Protein AF-A0A8X6NUW0-F1 (afdb_monomer)

Secondary structure (DSSP, 8-state):
-EEEEE--TT-SS-EE---B-S-SS-----------SS--HHHHHHHHH----EEEEE--PPPHHHHHHHTT--HHHHHHHHHHHHHHHHHHHT--TT----HHHHHHHHHHHHHHHHHHHHHHHHHHHHHHHTTS---

Sequence (139 aa):
DVNCKYRVYLDESDTVTETVSDTSNPDFHHQKMFSFTPVTRQVLSYLKDGFIVIQVWGKQKPRKSAMAKAKGRSTKQMIQEDLLNQTSRLMNGFRINGRNVDPNKQSMIVELLLMKKQQQRHQQRLVCNNLITNQTIPS

Foldseek 3Di:
DKKKWWDDDPDPDIDIFDDDPDDPDDDRVDDDDDDDPPCDVSNVCCVVVNDIDMDMDDDDDDDPVVVVVPVPHDPVRSVVVVVVVVLVVLVVVPCDPPDDDPPVVSVVVSVVVVVVVVVVVVVVVVVVVVVVVVVPDDD

InterPro domains:
  IPR035892 C2 domain superfamily [SSF49562] (4-70)

Solvent-accessible surface area (backbone atoms only — not comparable to full-atom values): 8795 Å² total; per-residue (Å²): 64,35,32,42,37,32,55,59,91,90,54,93,62,72,51,66,54,73,71,43,62,92,56,96,77,77,81,74,91,79,85,85,89,85,83,72,84,81,79,46,73,65,56,53,48,44,70,71,77,49,83,76,62,75,44,80,47,69,59,89,71,77,56,68,79,57,50,72,75,38,72,93,50,54,74,68,56,54,53,52,48,52,53,51,52,50,49,54,54,53,62,64,66,60,66,57,87,88,48,88,67,57,68,71,61,50,52,52,53,52,51,52,52,52,50,53,54,51,50,52,54,51,52,51,51,52,53,57,52,52,58,57,56,70,71,71,63,84,131

Structure (mmCIF, N/CA/C/O backbone):
data_AF-A0A8X6NUW0-F1
#
_entry.id   AF-A0A8X6NUW0-F1
#
loop_
_atom_site.group_PDB
_atom_site.id
_atom_site.type_symbol
_atom_site.label_atom_id
_atom_site.label_alt_id
_atom_site.label_comp_id
_atom_site.label_asym_id
_atom_site.label_entity_id
_atom_site.label_seq_id
_atom_site.pdbx_PDB_ins_code
_atom_site.Cartn_x
_atom_site.Cartn_y
_atom_site.Cartn_z
_atom_site.occupancy
_atom_site.B_iso_or_equiv
_atom_site.auth_seq_id
_atom_site.auth_comp_id
_atom_site.auth_asym_id
_atom_site.auth_atom_id
_atom_site.pdbx_PDB_model_num
ATOM 1 N N . ASP A 1 1 ? 11.050 2.090 -4.152 1.00 88.50 1 ASP A N 1
ATOM 2 C CA . ASP A 1 1 ? 10.533 2.942 -3.067 1.00 88.50 1 ASP A CA 1
ATOM 3 C C . ASP A 1 1 ? 9.149 2.422 -2.765 1.00 88.50 1 ASP A C 1
ATOM 5 O O . ASP A 1 1 ? 8.310 2.441 -3.665 1.00 88.50 1 ASP A O 1
ATOM 9 N N . VAL A 1 2 ? 8.972 1.856 -1.577 1.00 93.06 2 VAL A N 1
ATOM 10 C CA . VAL A 1 2 ? 7.737 1.236 -1.098 1.00 93.06 2 VAL A CA 1
ATOM 11 C C . VAL A 1 2 ? 7.447 1.787 0.297 1.00 93.06 2 VAL A C 1
ATOM 13 O O . VAL A 1 2 ? 8.374 1.931 1.091 1.00 93.06 2 VAL A O 1
ATOM 16 N N . ASN A 1 3 ? 6.194 2.119 0.587 1.00 94.81 3 ASN A N 1
ATOM 17 C CA . ASN A 1 3 ? 5.726 2.500 1.916 1.00 94.81 3 ASN A CA 1
ATOM 18 C C . ASN A 1 3 ? 4.310 1.967 2.169 1.00 94.81 3 ASN A C 1
ATOM 20 O O . ASN A 1 3 ? 3.607 1.559 1.243 1.00 94.81 3 ASN A O 1
ATOM 24 N N . CYS A 1 4 ? 3.909 1.958 3.434 1.00 95.69 4 CYS A N 1
ATOM 25 C CA . CYS A 1 4 ? 2.583 1.551 3.866 1.00 95.69 4 CYS A CA 1
ATOM 26 C C . CYS A 1 4 ? 1.837 2.745 4.458 1.00 95.69 4 CYS A C 1
ATOM 28 O O . CYS A 1 4 ? 2.426 3.615 5.099 1.00 95.69 4 CYS A O 1
ATOM 30 N N . LYS A 1 5 ? 0.524 2.770 4.250 1.00 95.56 5 LYS A N 1
ATOM 31 C CA . LYS A 1 5 ? -0.370 3.838 4.680 1.00 95.56 5 LYS A CA 1
ATOM 32 C C . LYS A 1 5 ? -1.633 3.240 5.282 1.00 95.56 5 LYS A C 1
ATOM 34 O O . LYS A 1 5 ? -2.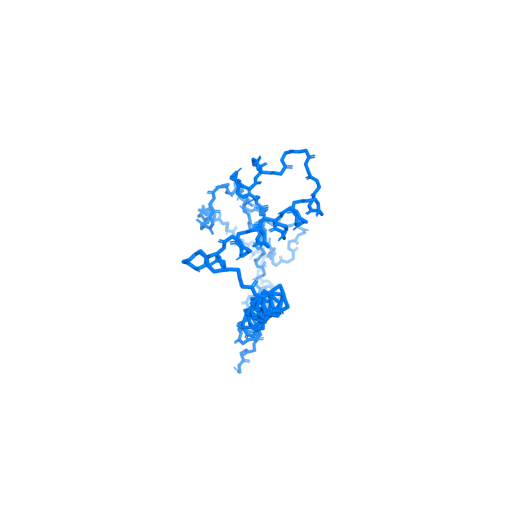274 2.407 4.646 1.00 95.56 5 LYS A O 1
ATOM 39 N N . TYR A 1 6 ? -1.998 3.652 6.487 1.00 95.19 6 TYR A N 1
ATOM 40 C CA . TYR A 1 6 ? -3.168 3.123 7.184 1.00 95.19 6 TYR A CA 1
ATOM 41 C C . TYR A 1 6 ? -3.776 4.159 8.126 1.00 95.19 6 TYR A C 1
ATOM 43 O O . TYR A 1 6 ? -3.124 5.125 8.519 1.00 95.19 6 TYR A O 1
ATOM 51 N N . ARG A 1 7 ? -5.034 3.939 8.500 1.00 93.88 7 ARG A N 1
ATOM 52 C CA . ARG A 1 7 ? -5.794 4.824 9.382 1.00 93.88 7 ARG A CA 1
ATOM 53 C C . ARG A 1 7 ? -6.556 3.989 10.393 1.00 93.88 7 ARG A C 1
ATOM 55 O O . ARG A 1 7 ? -7.133 2.968 10.018 1.00 93.88 7 ARG A O 1
ATOM 62 N N . VAL A 1 8 ? -6.540 4.402 11.654 1.00 92.31 8 VAL A N 1
ATOM 63 C CA . VAL A 1 8 ? -7.192 3.673 12.745 1.00 92.31 8 VAL A CA 1
ATOM 64 C C . VAL A 1 8 ? -8.282 4.554 13.336 1.00 92.31 8 VAL A C 1
ATOM 66 O O . VAL A 1 8 ? -8.085 5.747 13.481 1.00 92.31 8 VAL A O 1
ATOM 69 N N . TYR A 1 9 ? -9.443 3.963 13.621 1.00 87.31 9 TYR A N 1
ATOM 70 C CA . TYR A 1 9 ? -10.537 4.520 14.426 1.00 87.31 9 TYR A CA 1
ATOM 71 C C . TYR A 1 9 ? -10.632 6.060 14.496 1.00 87.31 9 TYR A C 1
ATOM 73 O O . TYR A 1 9 ? -10.056 6.684 15.381 1.00 87.31 9 TYR A O 1
ATOM 81 N N . LEU A 1 10 ? -11.413 6.663 13.595 1.00 85.62 10 LEU A N 1
ATOM 82 C CA . LEU A 1 10 ? -11.678 8.112 13.555 1.00 85.62 10 LEU A CA 1
ATOM 83 C C . LEU A 1 10 ? -10.434 9.025 13.472 1.00 85.62 10 LEU A C 1
ATOM 85 O O . LEU A 1 10 ? -10.589 10.235 13.604 1.00 85.62 10 LEU A O 1
ATOM 89 N N . ASP A 1 11 ? -9.236 8.495 13.199 1.00 87.12 11 ASP A N 1
ATOM 90 C CA . ASP A 1 11 ? -8.065 9.326 12.910 1.00 87.12 11 ASP A CA 1
ATOM 91 C C . ASP A 1 11 ? -8.365 10.277 11.738 1.00 87.12 11 ASP A C 1
ATOM 93 O O . ASP A 1 11 ? -8.894 9.877 10.696 1.00 87.12 11 ASP A O 1
ATOM 97 N N . GLU A 1 12 ? -7.991 11.547 11.886 1.00 84.19 12 GLU A N 1
ATOM 98 C CA . GLU A 1 12 ? -8.154 12.557 10.832 1.00 84.19 12 GLU A CA 1
ATOM 99 C C . GLU A 1 12 ? -7.108 12.402 9.723 1.00 84.19 12 GLU A C 1
ATOM 101 O O . GLU A 1 12 ? -7.364 12.715 8.559 1.00 84.19 12 GLU A O 1
ATOM 106 N N . SER A 1 13 ? -5.928 11.886 10.077 1.00 89.69 13 SER A N 1
ATOM 107 C CA . SER A 1 13 ? -4.785 11.755 9.179 1.00 89.69 13 SER A CA 1
ATOM 108 C C . SER A 1 13 ? -4.306 10.315 9.078 1.00 89.69 13 SER A C 1
ATOM 110 O O . SER A 1 13 ? -4.396 9.519 10.012 1.00 89.69 13 SER A O 1
ATOM 112 N N . ASP A 1 14 ? -3.787 9.975 7.906 1.00 92.12 14 ASP A N 1
ATOM 113 C CA . ASP A 1 14 ? -3.243 8.653 7.665 1.00 92.12 14 ASP A CA 1
ATOM 114 C C . ASP A 1 14 ? -1.845 8.524 8.278 1.00 92.12 14 ASP A C 1
ATOM 116 O O . ASP A 1 14 ? -0.975 9.375 8.082 1.00 92.12 14 ASP A O 1
ATOM 120 N N . THR A 1 15 ? -1.595 7.408 8.956 1.00 94.06 15 THR A N 1
ATOM 121 C CA . THR A 1 15 ? -0.246 7.029 9.372 1.00 94.06 15 THR A CA 1
ATOM 122 C C . THR A 1 15 ? 0.497 6.450 8.173 1.00 94.06 15 THR A C 1
ATOM 124 O O . THR A 1 15 ? 0.012 5.517 7.530 1.00 94.06 15 THR A O 1
ATOM 127 N N . VAL A 1 16 ? 1.678 6.993 7.879 1.00 94.88 16 VAL A N 1
ATOM 128 C CA . VAL A 1 16 ? 2.548 6.549 6.782 1.00 94.88 16 VAL A CA 1
ATOM 129 C C . VAL A 1 16 ? 3.852 6.025 7.372 1.00 94.88 16 VAL A C 1
ATOM 131 O O . VAL A 1 16 ? 4.434 6.670 8.242 1.00 94.88 16 VAL A O 1
ATOM 134 N N . THR A 1 17 ? 4.299 4.856 6.921 1.00 95.88 17 THR A N 1
ATOM 135 C CA . THR A 1 17 ? 5.591 4.289 7.327 1.00 95.88 17 THR A CA 1
ATOM 136 C C . THR A 1 17 ? 6.745 4.980 6.612 1.00 95.88 17 THR A C 1
ATOM 138 O O . THR A 1 17 ? 6.572 5.628 5.575 1.00 95.88 17 THR A O 1
ATOM 141 N N . GLU A 1 18 ? 7.960 4.760 7.105 1.00 94.06 18 GLU A N 1
ATOM 142 C CA . GLU A 1 18 ? 9.155 5.119 6.351 1.00 94.06 18 GLU A CA 1
ATOM 143 C C . GLU A 1 18 ? 9.175 4.436 4.976 1.00 94.06 18 GLU A C 1
ATOM 145 O O . GLU A 1 18 ? 8.602 3.361 4.760 1.00 94.06 18 GLU A O 1
ATOM 150 N N . THR A 1 19 ? 9.808 5.109 4.015 1.00 93.69 19 THR A N 1
ATOM 151 C CA . THR A 1 19 ? 9.902 4.613 2.643 1.00 93.69 19 THR A CA 1
ATOM 152 C C . THR A 1 19 ? 11.158 3.776 2.481 1.00 93.69 19 THR A C 1
ATOM 154 O O . THR A 1 19 ? 12.271 4.297 2.518 1.00 93.69 19 THR A O 1
ATOM 157 N N . VAL A 1 20 ? 10.978 2.486 2.210 1.00 92.62 20 VAL A N 1
ATOM 158 C CA . VAL A 1 20 ? 12.078 1.557 1.949 1.00 92.62 20 VAL A CA 1
ATOM 159 C C . VAL A 1 20 ? 12.350 1.517 0.445 1.00 92.62 20 VAL A C 1
ATOM 161 O O . VAL A 1 20 ? 11.447 1.347 -0.382 1.00 92.62 20 VAL A O 1
ATOM 164 N N . SER A 1 21 ? 13.606 1.715 0.056 1.00 89.69 21 SER A N 1
ATOM 165 C CA . SER A 1 21 ? 14.021 1.797 -1.350 1.00 89.69 21 SER A CA 1
ATOM 166 C C . SER A 1 21 ? 14.732 0.525 -1.813 1.00 89.69 21 SER A C 1
ATOM 168 O O . SER A 1 21 ? 15.169 -0.283 -1.004 1.00 89.69 21 SER A O 1
ATOM 170 N N . ASP A 1 22 ? 14.806 0.337 -3.134 1.00 84.31 22 ASP A N 1
ATOM 171 C CA . ASP A 1 22 ? 15.611 -0.701 -3.803 1.00 84.31 22 ASP A CA 1
ATOM 172 C C . ASP A 1 22 ? 15.390 -2.167 -3.375 1.00 84.31 22 ASP A C 1
ATOM 174 O O . ASP A 1 22 ? 16.216 -3.033 -3.653 1.00 84.31 22 ASP A O 1
ATOM 178 N N . THR A 1 23 ? 14.229 -2.482 -2.800 1.00 83.69 23 THR A N 1
ATOM 179 C CA . THR A 1 23 ? 13.813 -3.853 -2.474 1.00 83.69 23 THR A CA 1
ATOM 180 C C . THR A 1 23 ? 12.404 -4.153 -2.988 1.00 83.69 23 THR A C 1
ATOM 182 O O . THR A 1 23 ? 11.566 -3.260 -3.124 1.00 83.69 23 THR A O 1
ATOM 185 N N . SER A 1 24 ? 12.159 -5.428 -3.297 1.00 81.31 24 SER A N 1
ATOM 186 C CA . SER A 1 24 ? 10.820 -5.970 -3.580 1.00 81.31 24 SER A CA 1
ATOM 187 C C . SER A 1 24 ? 10.174 -6.614 -2.350 1.00 81.31 24 SER A C 1
ATOM 189 O O . SER A 1 24 ? 8.972 -6.854 -2.359 1.00 81.31 24 SER A O 1
ATOM 191 N N . ASN A 1 25 ? 10.960 -6.838 -1.294 1.00 86.69 25 ASN A N 1
ATOM 192 C CA . ASN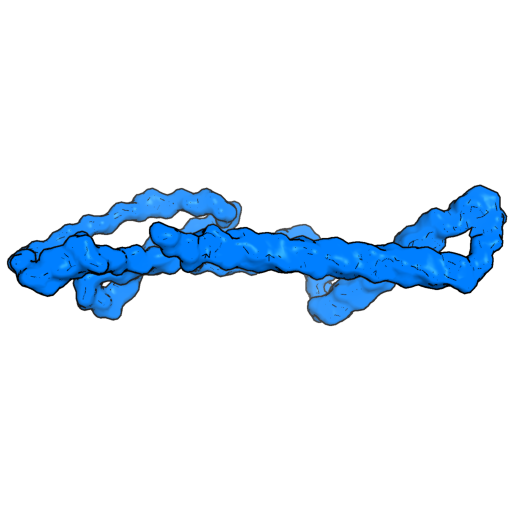 A 1 25 ? 10.527 -7.373 -0.011 1.00 86.69 25 ASN A CA 1
ATOM 193 C C . ASN A 1 25 ? 10.948 -6.385 1.091 1.00 86.69 25 ASN A C 1
ATOM 195 O O . ASN A 1 25 ? 12.030 -6.543 1.664 1.00 86.69 25 ASN A O 1
ATOM 199 N N . PRO A 1 26 ? 10.200 -5.285 1.283 1.00 89.25 26 PRO A N 1
ATOM 200 C CA . PRO A 1 26 ? 10.539 -4.274 2.274 1.00 89.25 26 PRO A CA 1
ATOM 201 C C . PRO A 1 26 ? 10.262 -4.778 3.691 1.00 89.25 26 PRO A C 1
ATOM 203 O O . PRO A 1 26 ? 9.202 -5.337 3.958 1.00 89.25 26 PRO A O 1
ATOM 206 N N . ASP A 1 27 ? 11.201 -4.512 4.593 1.00 92.50 27 ASP A N 1
ATOM 207 C CA . ASP A 1 27 ? 11.001 -4.649 6.031 1.00 92.50 27 ASP A CA 1
ATOM 208 C C . ASP A 1 27 ? 10.938 -3.252 6.652 1.00 92.50 27 ASP A C 1
ATOM 210 O O . ASP A 1 27 ? 11.900 -2.485 6.584 1.00 92.50 27 ASP A O 1
ATOM 214 N N . PHE A 1 28 ? 9.776 -2.902 7.200 1.00 91.44 28 PHE A N 1
ATOM 215 C CA . PHE A 1 28 ? 9.500 -1.555 7.690 1.00 91.44 28 PHE A CA 1
ATOM 216 C C . PHE A 1 28 ? 9.893 -1.343 9.152 1.00 91.44 28 PHE A C 1
ATOM 218 O O . PHE A 1 28 ? 9.965 -0.189 9.558 1.00 91.44 28 PHE A O 1
ATOM 225 N N . HIS A 1 29 ? 10.082 -2.410 9.946 1.00 92.62 29 HIS A N 1
ATOM 226 C CA . HIS A 1 29 ? 10.304 -2.325 11.403 1.00 92.62 29 HIS A CA 1
ATOM 227 C C . HIS A 1 29 ? 9.374 -1.321 12.130 1.00 92.62 29 HIS A C 1
ATOM 229 O O . HIS A 1 29 ? 9.753 -0.692 13.117 1.00 92.62 29 HIS A O 1
ATOM 235 N N . HIS A 1 30 ? 8.148 -1.135 11.626 1.00 93.38 30 HIS A N 1
ATOM 236 C CA . HIS A 1 30 ? 7.246 -0.071 12.067 1.00 93.38 30 HIS A CA 1
ATOM 237 C C . HIS A 1 30 ? 6.300 -0.566 13.158 1.00 93.38 30 HIS A C 1
ATOM 239 O O . HIS A 1 30 ? 5.532 -1.504 12.942 1.00 93.38 30 HIS A O 1
ATOM 245 N N . GLN A 1 31 ? 6.297 0.117 14.302 1.00 93.69 31 GLN A N 1
ATOM 246 C CA . GLN A 1 31 ? 5.389 -0.152 15.411 1.00 93.69 31 GLN A CA 1
ATOM 247 C C . GLN A 1 31 ? 4.766 1.156 15.903 1.00 93.69 31 GLN A C 1
ATOM 249 O O . GLN A 1 31 ? 5.463 2.123 16.199 1.00 93.69 31 GLN A O 1
ATOM 254 N N . LYS A 1 32 ? 3.436 1.179 16.024 1.00 91.44 32 LYS A N 1
ATOM 255 C CA . LYS A 1 32 ? 2.686 2.304 16.597 1.00 91.44 32 LYS A CA 1
ATOM 256 C C . LYS A 1 32 ? 1.633 1.776 17.562 1.00 91.44 32 LYS A C 1
ATOM 258 O O . LYS A 1 32 ? 0.874 0.876 17.212 1.00 91.44 32 LYS A O 1
ATOM 263 N N . MET A 1 33 ? 1.594 2.340 18.766 1.00 92.56 33 MET A N 1
ATOM 264 C CA . MET A 1 33 ? 0.637 1.976 19.809 1.00 92.56 33 MET A CA 1
ATOM 265 C C . MET A 1 33 ? -0.505 2.996 19.845 1.00 92.56 33 MET A C 1
ATOM 267 O O . MET A 1 33 ? -0.255 4.200 19.827 1.00 92.56 33 MET A O 1
ATOM 271 N N . PHE A 1 34 ? -1.746 2.512 19.897 1.00 89.75 34 PHE A N 1
ATOM 272 C CA . PHE A 1 34 ? -2.948 3.340 19.998 1.00 89.75 34 PHE A CA 1
ATOM 273 C C . PHE A 1 34 ? -3.594 3.127 21.365 1.00 89.75 34 PHE A C 1
ATOM 275 O O . PHE A 1 34 ? -3.686 1.993 21.834 1.00 89.75 34 PHE A O 1
ATOM 282 N N . SER A 1 35 ? -4.034 4.212 21.999 1.00 90.19 35 SER A N 1
ATOM 283 C CA . SER A 1 35 ? -4.716 4.180 23.292 1.00 90.19 35 SER A CA 1
ATOM 284 C C . SER A 1 35 ? -6.027 4.947 23.184 1.00 90.19 35 SER A C 1
ATOM 286 O O . SER A 1 35 ? -6.042 6.073 22.689 1.00 90.19 35 SER A O 1
ATOM 288 N N . PHE A 1 36 ? -7.119 4.333 23.635 1.00 88.19 36 PHE A N 1
ATOM 289 C CA . PHE A 1 36 ? -8.460 4.909 23.583 1.00 88.19 36 PHE A CA 1
ATOM 290 C C . PHE A 1 36 ? -9.059 4.913 24.985 1.00 88.19 36 PHE A C 1
ATOM 292 O O . PHE A 1 36 ? -9.481 3.874 25.493 1.00 88.19 36 PHE A O 1
ATOM 299 N N . THR A 1 37 ? -9.116 6.093 25.597 1.00 89.25 37 THR A N 1
ATOM 300 C CA . THR A 1 37 ? -9.681 6.277 26.936 1.00 89.25 37 THR A CA 1
ATOM 301 C C . THR A 1 37 ? -10.559 7.529 26.932 1.00 89.25 37 THR A C 1
ATOM 303 O O . THR A 1 37 ? -10.037 8.607 26.653 1.00 89.25 37 THR A O 1
ATOM 306 N N . PRO A 1 38 ? -11.864 7.437 27.249 1.00 89.12 38 PRO A N 1
ATOM 307 C CA . PRO A 1 38 ? -12.625 6.237 27.614 1.00 89.12 38 PRO A CA 1
ATOM 308 C C . PRO A 1 38 ? -12.965 5.339 26.409 1.00 89.12 38 PRO A C 1
ATOM 310 O O . PRO A 1 38 ? -13.102 5.808 25.280 1.00 89.12 38 PRO A O 1
ATOM 313 N N . VAL A 1 39 ? -13.170 4.042 26.659 1.00 90.44 39 VAL A N 1
ATOM 314 C CA . VAL A 1 39 ? -13.612 3.096 25.622 1.00 90.44 39 VAL A CA 1
ATOM 315 C C . VAL A 1 39 ? -15.123 3.237 25.421 1.00 90.44 39 VAL A C 1
ATOM 317 O O . VAL A 1 39 ? -15.922 2.769 26.232 1.00 90.44 39 VAL A O 1
ATOM 320 N N . THR A 1 40 ? -15.533 3.900 24.339 1.00 93.69 40 THR A N 1
ATOM 321 C CA . THR A 1 40 ? -16.954 4.050 23.989 1.00 93.69 40 THR A CA 1
ATOM 322 C C . THR A 1 40 ? -17.491 2.793 23.296 1.00 93.69 40 THR A C 1
ATOM 324 O O . THR A 1 40 ? -16.733 1.992 22.746 1.00 93.69 40 THR A O 1
ATOM 327 N N . ARG A 1 41 ? -18.823 2.623 23.252 1.00 92.75 41 ARG A N 1
ATOM 328 C CA . ARG A 1 41 ? -19.456 1.521 22.493 1.00 92.75 41 ARG A CA 1
ATOM 329 C C . ARG A 1 41 ? -19.051 1.514 21.013 1.00 92.75 41 ARG A C 1
ATOM 331 O O . ARG A 1 41 ? -18.970 0.444 20.420 1.00 92.75 41 ARG A O 1
ATOM 338 N N . GLN A 1 42 ? -18.777 2.686 20.438 1.00 92.38 42 GLN A N 1
ATOM 339 C CA . GLN A 1 42 ? -18.333 2.824 19.052 1.00 92.38 42 GLN A CA 1
ATOM 340 C C . GLN A 1 42 ? -16.914 2.274 18.847 1.00 92.38 42 GLN A C 1
ATOM 342 O O . GLN A 1 42 ? -16.705 1.532 17.891 1.00 92.38 42 GLN A O 1
ATOM 347 N N . VAL A 1 43 ? -15.973 2.553 19.764 1.00 91.94 43 VAL A N 1
ATOM 348 C CA . VAL A 1 43 ? -14.633 1.927 19.760 1.00 91.94 43 VAL A CA 1
ATOM 349 C C . VAL A 1 43 ? -14.774 0.409 19.835 1.00 91.94 43 VAL A C 1
ATOM 351 O O . VAL A 1 43 ? -14.159 -0.316 19.062 1.00 91.94 43 VAL A O 1
ATOM 354 N N . LEU A 1 44 ? -15.626 -0.073 20.742 1.00 93.06 44 LEU A N 1
ATOM 355 C CA . LEU A 1 44 ? -15.853 -1.501 20.964 1.00 93.06 44 LEU A CA 1
ATOM 356 C C . LEU A 1 44 ? -16.411 -2.202 19.718 1.00 93.06 44 LEU A C 1
ATOM 358 O O . LEU A 1 44 ? -15.920 -3.262 19.344 1.00 93.06 44 LEU A O 1
ATOM 362 N N . SER A 1 45 ? -17.394 -1.595 19.051 1.00 94.44 45 SER A N 1
ATOM 363 C CA . SER A 1 45 ? -17.946 -2.119 17.796 1.00 94.44 45 SER A CA 1
ATOM 364 C C . SER A 1 45 ? -16.924 -2.075 16.660 1.00 94.44 45 SER A C 1
ATOM 366 O O . SER A 1 45 ? -16.801 -3.048 15.924 1.00 94.44 45 SER A O 1
ATOM 368 N N . TYR A 1 46 ? -16.127 -1.007 16.559 1.00 93.62 46 TYR A N 1
ATOM 369 C CA . TYR A 1 46 ? -15.050 -0.924 15.572 1.00 93.62 46 TYR A CA 1
ATOM 370 C C . TYR A 1 46 ? -13.983 -2.007 15.776 1.00 93.62 46 TYR A C 1
ATOM 372 O O . TYR A 1 46 ? -13.518 -2.592 14.806 1.00 93.62 46 TYR A O 1
ATOM 380 N N . LEU A 1 47 ? -13.599 -2.296 17.020 1.00 92.06 47 LEU A N 1
ATOM 381 C CA . LEU A 1 47 ? -12.617 -3.345 17.309 1.00 92.06 47 LEU A CA 1
ATOM 382 C C . LEU A 1 47 ? -13.177 -4.755 17.094 1.00 92.06 47 LEU A C 1
ATOM 384 O O . LEU A 1 47 ? -12.415 -5.660 16.769 1.00 92.06 47 LEU A O 1
ATOM 388 N N . LYS A 1 48 ? -14.484 -4.949 17.301 1.00 94.38 48 LYS A N 1
ATOM 389 C CA . LYS A 1 48 ? -15.137 -6.255 17.170 1.00 94.38 48 LYS A CA 1
ATOM 390 C C . LYS A 1 48 ? -15.451 -6.611 15.717 1.00 94.38 48 LYS A C 1
ATOM 392 O O . LYS A 1 48 ? -15.143 -7.716 15.286 1.00 94.38 48 LYS A O 1
ATOM 397 N N . ASP A 1 49 ? -16.087 -5.688 15.002 1.00 94.56 49 ASP A N 1
ATOM 398 C CA . ASP A 1 49 ? -16.688 -5.943 13.688 1.00 94.56 49 ASP A CA 1
ATOM 399 C C . ASP A 1 49 ? -15.999 -5.141 12.565 1.00 94.56 49 ASP A C 1
ATOM 401 O O . ASP A 1 49 ? -16.295 -5.324 11.385 1.00 94.56 49 ASP A O 1
ATOM 405 N N . GLY A 1 50 ? -15.099 -4.218 12.916 1.00 90.62 50 GLY A N 1
ATOM 406 C CA . GLY A 1 50 ? -14.369 -3.393 11.961 1.00 90.62 50 GLY A CA 1
ATOM 407 C C . GLY A 1 50 ? -13.101 -4.054 11.423 1.00 90.62 50 GLY A C 1
ATOM 408 O O . GLY A 1 50 ? -12.673 -5.127 11.842 1.00 90.62 50 GLY A O 1
ATOM 409 N N . PHE A 1 51 ? -12.472 -3.371 10.471 1.00 91.94 51 PHE A N 1
ATOM 410 C CA . PHE A 1 51 ? -11.221 -3.785 9.848 1.00 91.94 51 PHE A CA 1
ATOM 411 C C . PHE A 1 51 ? -10.292 -2.583 9.689 1.00 91.94 51 PHE A C 1
ATOM 413 O O . PHE A 1 51 ? -10.736 -1.447 9.510 1.00 91.94 51 PHE A O 1
ATOM 420 N N . ILE A 1 52 ? -8.986 -2.839 9.726 1.00 92.00 52 ILE A N 1
ATOM 421 C CA . ILE A 1 52 ? -7.966 -1.832 9.425 1.00 92.00 52 ILE A CA 1
ATOM 422 C C . ILE A 1 52 ? -7.486 -2.070 7.999 1.00 92.00 52 ILE A C 1
ATOM 424 O O . ILE A 1 52 ? -6.982 -3.143 7.673 1.00 92.00 52 ILE A O 1
ATOM 428 N N . VAL A 1 53 ? -7.624 -1.054 7.148 1.00 92.62 53 VAL A N 1
ATOM 429 C CA . VAL A 1 53 ? -7.104 -1.099 5.778 1.00 92.62 53 VAL A CA 1
ATOM 430 C C . VAL A 1 53 ? -5.673 -0.586 5.772 1.00 92.62 53 VAL A C 1
ATOM 432 O O . VAL A 1 53 ? -5.419 0.581 6.075 1.00 92.62 53 VAL A O 1
ATOM 435 N N . ILE A 1 54 ? -4.748 -1.455 5.373 1.00 94.88 54 ILE A N 1
ATOM 436 C CA . ILE A 1 54 ? -3.348 -1.105 5.149 1.00 94.88 54 ILE A CA 1
ATOM 437 C C . ILE A 1 54 ? -3.111 -1.065 3.641 1.00 94.88 54 ILE A C 1
ATOM 439 O O . ILE A 1 54 ? -3.257 -2.067 2.946 1.00 94.88 54 ILE A O 1
ATOM 443 N N . GLN A 1 55 ? -2.757 0.109 3.129 1.00 94.62 55 GLN A N 1
ATOM 444 C CA . GLN A 1 55 ? -2.452 0.332 1.721 1.00 94.62 55 GLN A CA 1
ATOM 445 C C . GLN A 1 55 ? -0.942 0.307 1.517 1.00 94.62 55 GLN A C 1
ATOM 447 O O . GLN A 1 55 ? -0.221 1.086 2.138 1.00 94.62 55 GLN A O 1
ATOM 452 N N . VAL A 1 56 ? -0.469 -0.550 0.617 1.00 93.25 56 VAL A N 1
ATOM 453 C CA . VAL A 1 56 ? 0.942 -0.606 0.225 1.00 93.25 56 VAL A CA 1
ATOM 454 C C . VAL A 1 56 ? 1.119 0.189 -1.062 1.00 93.25 56 VAL A C 1
ATOM 456 O O . VAL A 1 56 ? 0.521 -0.133 -2.088 1.00 93.25 56 VAL A O 1
ATOM 459 N N . TRP A 1 57 ? 1.952 1.220 -1.019 1.00 92.56 57 TRP A N 1
ATOM 460 C CA . TRP A 1 57 ? 2.271 2.056 -2.168 1.00 92.56 57 TRP A CA 1
ATOM 461 C C . TRP A 1 57 ? 3.707 1.810 -2.595 1.00 92.56 57 TRP A C 1
ATOM 463 O O . TRP A 1 57 ? 4.619 1.773 -1.776 1.00 92.56 57 TRP A O 1
ATOM 473 N N . GLY A 1 58 ? 3.929 1.674 -3.899 1.00 90.62 58 GLY A N 1
ATOM 474 C CA . GLY A 1 58 ? 5.260 1.460 -4.445 1.00 90.62 58 GLY A CA 1
ATOM 475 C C . GLY A 1 58 ? 5.445 2.140 -5.791 1.00 90.62 58 GLY A C 1
ATOM 476 O O . GLY A 1 58 ? 4.553 2.131 -6.637 1.00 90.62 58 GLY A O 1
ATOM 477 N N . LYS A 1 59 ? 6.630 2.710 -6.015 1.00 84.44 59 LYS A N 1
ATOM 478 C CA . LYS A 1 59 ? 7.048 3.183 -7.340 1.00 84.44 59 LYS A CA 1
ATOM 479 C C . LYS A 1 59 ? 7.789 2.064 -8.061 1.00 84.44 59 LYS A C 1
ATOM 481 O O . LYS A 1 59 ? 8.881 1.674 -7.641 1.00 84.44 59 LYS A O 1
ATOM 486 N N . GLN A 1 60 ? 7.235 1.586 -9.17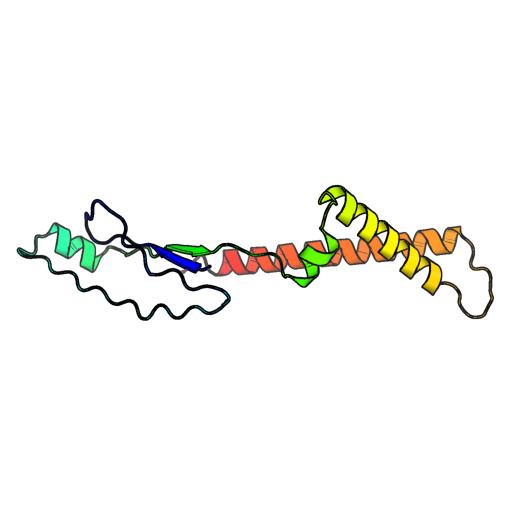5 1.00 76.88 60 GLN A N 1
ATOM 487 C CA . GLN A 1 60 ? 7.975 0.710 -10.081 1.00 76.88 60 GLN A CA 1
ATOM 488 C C . GLN A 1 60 ? 9.049 1.521 -10.810 1.00 76.88 60 GLN A C 1
ATOM 490 O O . GLN A 1 60 ? 8.753 2.325 -11.693 1.00 76.88 60 GLN A O 1
ATOM 495 N N . LYS A 1 61 ? 10.314 1.303 -10.441 1.00 71.88 61 LYS A N 1
ATOM 496 C CA . LYS A 1 61 ? 11.453 1.823 -11.200 1.00 71.88 61 LYS A CA 1
ATOM 497 C C . LYS A 1 61 ? 11.763 0.846 -12.343 1.00 71.88 61 LYS A C 1
ATOM 499 O O . LYS A 1 61 ? 11.951 -0.345 -12.079 1.00 71.88 61 LYS A O 1
ATOM 504 N N . PRO A 1 62 ? 11.830 1.304 -13.608 1.00 65.75 62 PRO A N 1
ATOM 505 C CA . PRO A 1 62 ? 12.303 0.457 -14.693 1.00 65.75 62 PRO A CA 1
ATOM 506 C C . PRO A 1 62 ? 13.732 0.002 -14.384 1.00 65.75 62 PRO A C 1
ATOM 508 O O . PRO A 1 62 ? 14.550 0.775 -13.880 1.00 65.75 62 PRO A O 1
ATOM 511 N N . ARG A 1 63 ? 14.046 -1.269 -14.668 1.00 65.81 63 ARG A N 1
ATOM 512 C CA . ARG A 1 63 ? 15.394 -1.814 -14.435 1.00 65.81 63 ARG A CA 1
ATOM 513 C C . ARG A 1 63 ? 16.422 -0.914 -15.130 1.00 65.81 63 ARG A C 1
ATOM 515 O O . ARG A 1 63 ? 16.217 -0.529 -16.280 1.00 65.81 63 ARG A O 1
ATOM 522 N N . LYS A 1 64 ? 17.551 -0.619 -14.473 1.00 64.88 64 LYS A N 1
ATOM 523 C CA . LYS A 1 64 ? 18.620 0.241 -15.031 1.00 64.88 64 LYS A CA 1
ATOM 524 C C . LYS A 1 64 ? 19.072 -0.213 -16.432 1.00 64.88 64 LYS A C 1
ATOM 526 O O . LYS A 1 64 ? 19.323 0.616 -17.301 1.00 64.88 64 LYS A O 1
ATOM 531 N N . SER A 1 65 ? 19.072 -1.524 -16.687 1.00 63.06 65 SER A N 1
ATOM 532 C CA . SER A 1 65 ? 19.359 -2.116 -18.003 1.00 63.06 65 SER A CA 1
ATOM 533 C C . SER A 1 65 ? 18.339 -1.766 -19.096 1.00 63.06 65 SER A C 1
ATOM 535 O O . SER A 1 65 ? 18.704 -1.682 -20.265 1.00 63.06 65 SER A O 1
ATOM 537 N N . ALA A 1 66 ? 17.075 -1.533 -18.737 1.00 59.25 66 ALA A N 1
ATOM 538 C CA . ALA A 1 66 ? 16.042 -1.056 -19.655 1.00 59.25 66 ALA A CA 1
ATOM 539 C C . ALA A 1 66 ? 16.171 0.455 -19.913 1.00 59.25 66 ALA A C 1
ATOM 541 O O . ALA A 1 66 ? 15.958 0.904 -21.035 1.00 59.25 66 ALA A O 1
ATOM 542 N N . MET A 1 67 ? 16.595 1.236 -18.912 1.00 58.03 67 MET A N 1
ATOM 543 C CA . MET A 1 67 ? 16.803 2.682 -19.072 1.00 58.03 67 MET A CA 1
ATOM 544 C C . MET A 1 67 ? 17.968 3.018 -20.011 1.00 58.03 67 MET A C 1
ATOM 546 O O . MET A 1 67 ? 17.873 3.976 -20.774 1.00 58.03 67 MET A O 1
ATOM 550 N N . ALA A 1 68 ? 19.033 2.207 -20.018 1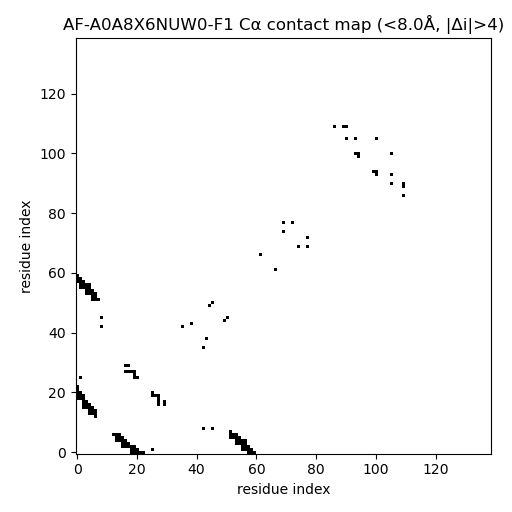.00 60.06 68 ALA A N 1
ATOM 551 C CA . ALA A 1 68 ? 20.152 2.370 -20.951 1.00 60.06 68 ALA A CA 1
ATOM 552 C C . ALA A 1 68 ? 19.719 2.267 -22.429 1.00 60.06 68 ALA A C 1
ATOM 554 O O . ALA A 1 68 ? 20.270 2.963 -23.275 1.00 60.06 68 ALA A O 1
ATOM 555 N N . LYS A 1 69 ? 18.697 1.452 -22.733 1.00 57.75 69 LYS A N 1
ATOM 556 C CA . LYS A 1 69 ? 18.124 1.312 -24.085 1.00 57.75 69 LYS A CA 1
ATOM 557 C C . LYS A 1 69 ? 17.096 2.393 -24.443 1.00 57.75 69 LYS A C 1
ATOM 559 O O . LYS A 1 69 ? 16.799 2.580 -25.617 1.00 57.75 69 LYS A O 1
ATOM 564 N N . ALA A 1 70 ? 16.553 3.089 -23.445 1.00 58.59 70 ALA A N 1
ATOM 565 C CA . ALA A 1 70 ? 15.474 4.064 -23.611 1.00 58.59 70 ALA A CA 1
ATOM 566 C C . ALA A 1 70 ? 15.961 5.523 -23.699 1.00 58.59 70 ALA A C 1
ATOM 568 O O . ALA A 1 70 ? 15.158 6.430 -23.919 1.00 58.59 70 ALA A O 1
ATOM 569 N N . LYS A 1 71 ? 17.261 5.789 -23.511 1.00 62.38 71 LYS A N 1
ATOM 570 C CA . LYS A 1 71 ? 17.791 7.158 -23.483 1.00 62.38 71 LYS A CA 1
ATOM 571 C C . LYS A 1 71 ? 17.591 7.837 -24.849 1.00 62.38 71 LYS A C 1
ATOM 573 O O . LYS A 1 71 ? 18.215 7.456 -25.832 1.00 62.38 71 LYS A O 1
ATOM 578 N N . GLY A 1 72 ? 16.705 8.835 -24.897 1.00 70.06 72 GLY A N 1
ATOM 579 C CA . GLY A 1 72 ? 16.395 9.611 -26.105 1.00 70.06 72 GLY A CA 1
ATOM 580 C C . GLY A 1 72 ? 15.400 8.962 -27.076 1.00 70.06 72 GLY A C 1
ATOM 581 O O . GLY A 1 72 ? 15.201 9.497 -28.162 1.00 70.06 72 GLY A O 1
ATOM 582 N N . ARG A 1 73 ? 14.766 7.838 -26.714 1.00 73.06 73 ARG A N 1
ATOM 583 C CA . ARG A 1 73 ? 13.778 7.150 -27.564 1.00 73.06 73 ARG A CA 1
ATOM 584 C C . ARG A 1 73 ? 12.415 7.103 -26.886 1.00 73.06 73 ARG A C 1
ATOM 586 O O . ARG A 1 73 ? 12.305 6.778 -25.707 1.00 73.06 73 ARG A O 1
ATOM 593 N N . SER A 1 74 ? 11.362 7.401 -27.643 1.00 77.25 74 SER A N 1
ATOM 594 C CA . SER A 1 74 ? 9.984 7.224 -27.173 1.00 77.25 74 SER A CA 1
ATOM 595 C C . SER A 1 74 ? 9.655 5.736 -27.021 1.00 77.25 74 SER A C 1
ATOM 597 O O . SER A 1 74 ? 10.134 4.907 -27.797 1.00 77.25 74 SER A O 1
ATOM 599 N N . THR A 1 75 ? 8.760 5.391 -26.090 1.00 72.12 75 THR A N 1
ATOM 600 C CA . THR A 1 75 ? 8.231 4.027 -25.913 1.00 72.12 75 THR A CA 1
ATOM 601 C C . THR A 1 75 ? 7.739 3.424 -27.233 1.00 72.12 75 THR A C 1
ATOM 603 O O . THR A 1 75 ? 7.966 2.244 -27.493 1.00 72.12 75 THR A O 1
ATOM 606 N N . LYS A 1 76 ? 7.135 4.239 -28.114 1.00 73.62 76 LYS A N 1
ATOM 607 C CA . LYS A 1 76 ? 6.685 3.802 -29.447 1.00 73.62 76 LYS A CA 1
ATOM 608 C C . LYS A 1 76 ? 7.852 3.360 -30.337 1.00 73.62 76 LYS A C 1
ATOM 610 O O . LYS A 1 76 ? 7.760 2.331 -30.998 1.00 73.62 76 LYS A O 1
ATOM 615 N N . GLN A 1 77 ? 8.950 4.114 -30.325 1.00 77.50 77 GLN A N 1
ATOM 616 C CA . GLN A 1 77 ? 10.142 3.826 -31.128 1.00 77.50 77 GLN A CA 1
ATOM 617 C C . GLN A 1 77 ? 10.847 2.560 -30.636 1.00 77.50 77 GLN A C 1
ATOM 619 O O . GLN A 1 77 ? 11.239 1.730 -31.448 1.00 77.50 77 GLN A O 1
ATOM 624 N N . MET A 1 78 ? 10.929 2.369 -29.316 1.00 72.81 78 MET A N 1
ATOM 625 C CA . MET A 1 78 ? 11.525 1.169 -28.725 1.00 72.81 78 MET A CA 1
ATOM 626 C C . MET A 1 78 ? 10.729 -0.099 -29.075 1.00 72.81 78 MET A C 1
ATOM 628 O O . MET A 1 78 ? 11.316 -1.113 -29.434 1.00 72.81 78 MET A O 1
ATOM 632 N N . ILE A 1 79 ? 9.391 -0.034 -29.040 1.00 76.44 79 ILE A N 1
ATOM 633 C CA . ILE A 1 79 ? 8.526 -1.160 -29.436 1.00 76.44 79 ILE A CA 1
ATOM 634 C C . ILE A 1 79 ? 8.686 -1.485 -30.927 1.00 76.44 79 ILE A C 1
ATOM 636 O O . ILE A 1 79 ? 8.748 -2.657 -31.297 1.00 76.44 79 ILE A O 1
ATOM 640 N N . GLN A 1 80 ? 8.755 -0.463 -31.783 1.00 75.00 80 GLN A N 1
ATOM 641 C CA . GLN A 1 80 ? 8.933 -0.647 -33.223 1.00 75.00 80 GLN A CA 1
ATOM 642 C C . GLN A 1 80 ? 10.292 -1.277 -33.549 1.00 75.00 80 GLN A C 1
ATOM 644 O O . GLN A 1 80 ? 10.369 -2.196 -34.360 1.00 75.00 80 GLN A O 1
ATOM 649 N N . GLU A 1 81 ? 11.355 -0.832 -32.887 1.00 75.88 81 GLU A N 1
ATOM 650 C CA . GLU A 1 81 ? 12.697 -1.389 -33.046 1.00 75.88 81 GLU A CA 1
ATOM 651 C C . GLU A 1 81 ? 12.798 -2.826 -32.518 1.00 75.88 81 GLU A C 1
ATOM 653 O O . GLU A 1 81 ? 13.393 -3.675 -33.178 1.00 75.88 81 GLU A O 1
ATOM 658 N N . ASP A 1 82 ? 12.176 -3.138 -31.378 1.00 73.19 82 ASP A N 1
ATOM 659 C CA . ASP A 1 82 ? 12.106 -4.509 -30.863 1.00 73.19 82 ASP A CA 1
ATOM 660 C C . ASP A 1 82 ? 11.345 -5.435 -31.823 1.00 73.19 82 ASP A C 1
ATOM 662 O O . ASP A 1 82 ? 11.770 -6.573 -32.037 1.00 73.19 82 ASP A O 1
ATOM 666 N N . LEU A 1 83 ? 10.260 -4.954 -32.443 1.00 70.25 83 LEU A N 1
ATOM 667 C CA . LEU A 1 83 ? 9.522 -5.705 -33.460 1.00 70.25 83 LEU A CA 1
ATOM 668 C C . LEU A 1 83 ? 10.405 -5.988 -34.680 1.00 70.25 83 LEU A C 1
ATOM 670 O O . LEU A 1 83 ? 10.522 -7.139 -35.094 1.00 70.25 83 LEU A O 1
ATOM 674 N N . LEU A 1 84 ? 11.074 -4.963 -35.213 1.00 71.56 84 LEU A N 1
ATOM 675 C CA . LEU A 1 84 ? 11.964 -5.100 -36.368 1.00 71.56 84 LEU A CA 1
ATOM 676 C C . LEU A 1 84 ? 13.153 -6.019 -36.063 1.00 71.56 84 LEU A C 1
ATOM 678 O O . LEU A 1 84 ? 13.447 -6.920 -36.843 1.00 71.56 84 LEU A O 1
ATOM 682 N N . ASN A 1 85 ? 13.794 -5.868 -34.904 1.00 72.94 85 ASN A N 1
ATOM 683 C CA . ASN A 1 85 ? 14.903 -6.723 -34.480 1.00 72.94 85 ASN A CA 1
ATOM 684 C C . ASN A 1 85 ? 14.475 -8.180 -34.287 1.00 72.94 85 ASN A C 1
ATOM 686 O O . ASN A 1 85 ? 15.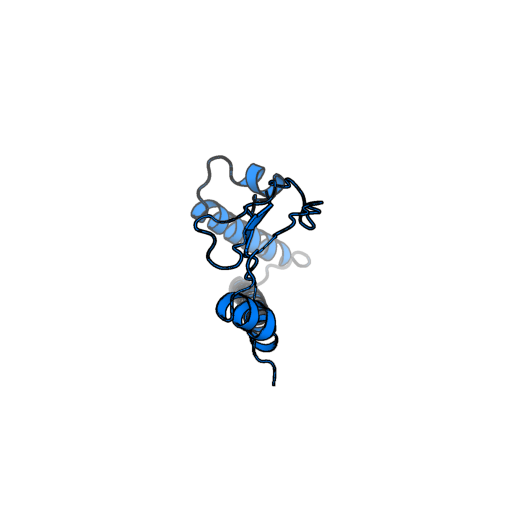235 -9.100 -34.601 1.00 72.94 85 ASN A O 1
ATOM 690 N N . GLN A 1 86 ? 13.267 -8.412 -33.772 1.00 67.81 86 GLN A N 1
ATOM 691 C CA . GLN A 1 86 ? 12.732 -9.757 -33.628 1.00 67.81 86 GLN A CA 1
ATOM 692 C C . GLN A 1 86 ? 12.443 -10.389 -34.997 1.00 67.81 86 GLN A C 1
ATOM 694 O O . GLN A 1 86 ? 12.801 -11.548 -35.203 1.00 67.81 86 GLN A O 1
ATOM 699 N N . THR A 1 87 ? 11.880 -9.630 -35.940 1.00 63.06 87 THR A N 1
ATOM 700 C CA . THR A 1 87 ? 11.672 -10.076 -37.325 1.00 63.06 87 THR A CA 1
ATOM 701 C C . THR A 1 87 ? 13.001 -10.391 -38.014 1.00 63.06 87 THR A C 1
ATOM 703 O O . THR A 1 87 ? 13.156 -11.478 -38.561 1.00 63.06 87 THR A O 1
ATOM 706 N N . SER A 1 88 ? 14.007 -9.520 -37.905 1.00 63.09 88 SER A N 1
ATOM 707 C CA . SER A 1 88 ? 15.336 -9.732 -38.501 1.00 63.09 88 SER A CA 1
ATOM 708 C C . SER A 1 88 ? 16.043 -10.984 -37.968 1.00 63.09 88 SER A C 1
ATOM 710 O O . SER A 1 88 ? 16.674 -11.717 -38.728 1.00 63.09 88 SER A O 1
ATOM 712 N N . ARG A 1 89 ? 15.913 -11.282 -36.666 1.00 63.72 89 ARG A N 1
ATOM 713 C CA . ARG A 1 89 ? 16.462 -12.515 -36.069 1.00 63.72 89 ARG A CA 1
ATOM 714 C C . ARG A 1 89 ? 15.756 -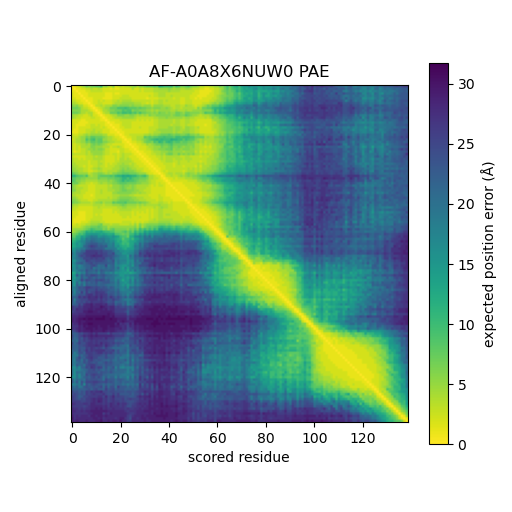13.771 -36.569 1.00 63.72 89 ARG A C 1
ATOM 716 O O . ARG A 1 89 ? 16.420 -14.775 -36.801 1.00 63.72 89 ARG A O 1
ATOM 723 N N . LEU A 1 90 ? 14.436 -13.712 -36.739 1.00 62.34 90 LEU A N 1
ATOM 724 C CA . LEU A 1 90 ? 13.662 -14.823 -37.290 1.00 62.34 90 LEU A CA 1
ATOM 725 C C . LEU A 1 90 ? 14.028 -15.066 -38.761 1.00 62.34 90 LEU A C 1
ATOM 727 O O . LEU A 1 90 ? 14.320 -16.200 -39.117 1.00 62.34 90 LEU A O 1
ATOM 731 N N . MET A 1 91 ? 14.128 -14.013 -39.579 1.00 60.28 91 MET A N 1
ATOM 732 C CA . MET A 1 91 ? 14.514 -14.108 -40.996 1.00 60.28 91 MET A CA 1
ATOM 733 C C . MET A 1 91 ? 15.921 -14.693 -41.192 1.00 60.28 91 MET A C 1
ATOM 735 O O . MET A 1 91 ? 16.124 -15.542 -42.059 1.00 60.28 91 MET A O 1
ATOM 739 N N . ASN A 1 92 ? 16.886 -14.317 -40.346 1.00 60.62 92 ASN A N 1
ATOM 740 C CA . ASN A 1 92 ? 18.236 -14.887 -40.396 1.00 60.62 92 ASN A CA 1
ATOM 741 C C . ASN A 1 92 ? 18.293 -16.366 -39.969 1.00 60.62 92 ASN A C 1
ATOM 743 O O . ASN A 1 92 ? 19.199 -17.080 -40.398 1.00 60.62 92 ASN A O 1
ATOM 747 N N . GLY A 1 93 ? 17.330 -16.841 -39.170 1.00 56.25 93 GLY A N 1
ATOM 748 C CA . GLY A 1 93 ? 17.227 -18.236 -38.727 1.00 56.25 93 GLY A CA 1
ATOM 749 C C . GLY A 1 93 ? 16.710 -19.220 -39.786 1.00 56.25 93 GLY A C 1
ATOM 750 O O . GLY A 1 93 ? 16.861 -20.424 -39.607 1.00 56.25 93 GLY A O 1
ATOM 751 N N . PHE A 1 94 ? 16.145 -18.742 -40.902 1.00 56.78 94 PHE A N 1
ATOM 752 C CA . PHE A 1 94 ? 15.636 -19.594 -41.993 1.00 56.78 94 PHE A CA 1
ATOM 753 C C . PHE A 1 94 ? 16.665 -19.897 -43.091 1.00 56.78 94 PHE A C 1
ATOM 755 O O . PHE A 1 94 ? 16.346 -20.577 -44.068 1.00 56.78 94 PHE A O 1
ATOM 762 N N . ARG A 1 95 ? 17.918 -19.449 -42.936 1.00 55.06 95 ARG A N 1
ATOM 763 C CA . ARG A 1 95 ? 19.035 -19.857 -43.801 1.00 55.06 95 ARG A CA 1
ATOM 764 C C . ARG A 1 95 ? 19.498 -21.265 -43.406 1.00 55.06 95 ARG A C 1
ATOM 766 O O . ARG A 1 95 ? 20.527 -21.429 -42.761 1.00 55.06 95 ARG A O 1
ATOM 773 N N . ILE A 1 96 ? 18.731 -22.292 -43.769 1.00 53.44 96 ILE A N 1
ATOM 774 C CA . ILE A 1 96 ? 19.102 -23.696 -43.539 1.00 53.44 96 ILE A CA 1
ATOM 775 C C . ILE A 1 96 ? 19.947 -24.182 -44.726 1.00 53.44 96 ILE A C 1
ATOM 777 O O . ILE A 1 96 ? 19.454 -24.276 -45.849 1.00 53.44 96 ILE A O 1
ATOM 781 N N . ASN A 1 97 ? 21.223 -24.492 -44.477 1.00 53.62 97 ASN A N 1
ATOM 782 C CA . ASN A 1 97 ? 22.127 -25.187 -45.410 1.00 53.62 97 ASN A CA 1
ATOM 783 C C . ASN A 1 97 ? 22.169 -24.620 -46.846 1.00 53.62 97 ASN A C 1
ATOM 785 O O . ASN A 1 97 ? 22.117 -25.371 -47.817 1.00 53.62 97 ASN A O 1
ATOM 789 N N . GLY A 1 98 ? 22.234 -23.293 -46.998 1.00 57.00 98 GLY A N 1
ATOM 790 C CA . GLY A 1 98 ? 22.468 -22.653 -48.302 1.00 57.00 98 GLY A CA 1
ATOM 791 C C . GLY A 1 98 ? 21.335 -22.782 -49.329 1.00 57.00 98 GLY A C 1
ATOM 792 O O . GLY A 1 98 ? 21.530 -22.406 -50.482 1.00 57.00 98 GLY A O 1
ATOM 793 N N . ARG A 1 99 ? 20.151 -23.278 -48.946 1.00 57.06 99 ARG A N 1
ATOM 794 C CA . ARG A 1 99 ? 18.983 -23.328 -49.837 1.00 57.06 99 ARG A CA 1
ATOM 795 C C . ARG A 1 99 ? 18.165 -22.045 -49.711 1.00 57.06 99 ARG A C 1
ATOM 797 O O . ARG A 1 99 ? 17.774 -21.665 -48.609 1.00 57.06 99 ARG A O 1
ATOM 804 N N . ASN A 1 100 ? 17.883 -21.400 -50.845 1.00 59.31 100 ASN A N 1
ATOM 805 C CA . ASN A 1 100 ? 16.894 -20.327 -50.915 1.00 59.31 100 ASN A CA 1
ATOM 806 C C . ASN A 1 100 ? 15.525 -20.921 -50.569 1.00 59.31 100 ASN A C 1
ATOM 808 O O . ASN A 1 100 ? 14.953 -21.688 -51.342 1.00 59.31 100 ASN A O 1
ATOM 812 N N . VAL A 1 101 ? 15.032 -20.615 -49.372 1.00 60.12 101 VAL A N 1
ATOM 813 C CA . VAL A 1 101 ? 13.670 -20.961 -48.969 1.00 60.12 101 VAL A CA 1
ATOM 814 C C . VAL A 1 101 ? 12.738 -19.935 -49.606 1.00 60.12 101 VAL A C 1
ATOM 816 O O . VAL A 1 101 ? 12.982 -18.736 -49.502 1.00 60.12 101 VAL A O 1
ATOM 819 N N . ASP A 1 102 ? 11.696 -20.423 -50.276 1.00 67.19 102 ASP A N 1
ATOM 820 C CA . ASP A 1 102 ? 10.661 -19.614 -50.924 1.00 67.19 102 ASP A CA 1
ATOM 821 C C . ASP A 1 102 ? 10.155 -18.492 -49.985 1.00 67.19 102 ASP A C 1
ATOM 823 O O . ASP A 1 102 ? 9.699 -18.802 -48.873 1.00 67.19 102 ASP A O 1
ATOM 827 N N . PRO A 1 103 ? 10.211 -17.213 -50.411 1.00 67.75 103 PRO A N 1
ATOM 828 C CA . PRO A 1 103 ? 9.749 -16.069 -49.627 1.00 67.75 103 PRO A CA 1
ATOM 829 C C . PRO A 1 103 ? 8.326 -16.220 -49.073 1.00 67.75 103 PRO A C 1
ATOM 831 O O . PRO A 1 103 ? 8.062 -15.780 -47.954 1.00 67.75 103 PRO A O 1
ATOM 834 N N . ASN A 1 104 ? 7.428 -16.895 -49.799 1.00 73.31 104 ASN A N 1
ATOM 835 C CA . ASN A 1 104 ? 6.044 -17.108 -49.364 1.00 73.31 104 ASN A CA 1
ATOM 836 C C . ASN A 1 104 ? 5.933 -18.129 -48.223 1.00 73.31 104 ASN A C 1
ATOM 838 O O . ASN A 1 104 ? 5.081 -18.013 -47.343 1.00 73.31 104 ASN A O 1
ATOM 842 N N . LYS A 1 105 ? 6.810 -19.140 -48.199 1.00 68.19 105 LYS A N 1
ATOM 843 C CA . LYS A 1 105 ? 6.869 -20.101 -47.086 1.00 68.19 105 LYS A CA 1
ATOM 844 C C . LYS A 1 105 ? 7.486 -19.456 -45.850 1.00 68.19 105 LYS A C 1
ATOM 846 O O . LYS A 1 105 ? 7.050 -19.731 -44.737 1.00 68.19 105 LYS A O 1
ATOM 851 N N . GLN A 1 106 ? 8.469 -18.575 -46.040 1.00 65.31 106 GLN A N 1
ATOM 852 C CA . GLN A 1 106 ? 9.081 -17.824 -44.946 1.00 65.31 106 GLN A CA 1
ATOM 853 C C . GLN A 1 106 ? 8.093 -16.850 -44.297 1.00 65.31 106 GLN A C 1
ATOM 855 O O . GLN A 1 106 ? 7.991 -16.835 -43.070 1.00 65.31 106 GLN A O 1
ATOM 860 N N . SER A 1 107 ? 7.342 -16.080 -45.094 1.00 71.75 107 SER A N 1
ATOM 861 C CA . SER A 1 107 ? 6.364 -15.118 -44.575 1.00 71.75 107 SER A CA 1
ATOM 862 C C . SER A 1 107 ? 5.289 -15.805 -43.732 1.00 71.75 107 SER A C 1
ATOM 864 O O . SER A 1 107 ? 5.055 -15.383 -42.600 1.00 71.75 107 SER A O 1
ATOM 866 N N . MET A 1 108 ? 4.742 -16.928 -44.211 1.00 74.56 108 MET A N 1
ATOM 867 C CA . MET A 1 108 ? 3.764 -17.717 -43.458 1.00 74.56 108 MET A CA 1
ATOM 868 C C . MET A 1 108 ? 4.327 -18.251 -42.139 1.00 74.56 108 MET A C 1
ATOM 870 O O . MET A 1 108 ? 3.662 -18.153 -41.112 1.00 74.56 108 MET A O 1
ATOM 874 N N . ILE A 1 109 ? 5.548 -18.802 -42.121 1.00 75.12 109 ILE A N 1
ATOM 875 C CA . ILE A 1 109 ? 6.129 -19.328 -40.874 1.00 75.12 109 ILE A CA 1
ATOM 876 C C . ILE A 1 109 ? 6.376 -18.194 -39.868 1.00 75.12 109 ILE A C 1
ATOM 878 O O . ILE A 1 109 ? 6.112 -18.359 -38.674 1.00 75.12 109 ILE A O 1
ATOM 882 N N . VAL A 1 110 ? 6.866 -17.040 -40.331 1.00 75.75 110 VAL A N 1
ATOM 883 C CA . VAL A 1 110 ? 7.086 -15.864 -39.477 1.00 75.75 110 VAL A CA 1
ATOM 884 C C . VAL A 1 110 ? 5.768 -15.379 -38.882 1.00 75.75 110 VAL A C 1
ATOM 886 O O . VAL A 1 110 ? 5.694 -15.166 -37.671 1.00 75.75 110 VAL A O 1
ATOM 889 N N . GLU A 1 111 ? 4.727 -15.257 -39.701 1.00 78.25 111 GLU A N 1
ATOM 890 C CA . GLU A 1 111 ? 3.391 -14.871 -39.254 1.00 78.25 111 GLU A CA 1
ATOM 891 C C . GLU A 1 111 ? 2.851 -15.847 -38.199 1.00 78.25 111 GLU A C 1
ATOM 893 O O . GLU A 1 111 ? 2.451 -15.427 -37.111 1.00 78.25 111 GLU A O 1
ATOM 898 N N . LEU A 1 112 ? 2.969 -17.157 -38.436 1.00 79.00 112 LEU A N 1
ATOM 899 C CA . LEU A 1 112 ? 2.512 -18.198 -37.510 1.00 79.00 112 LEU A CA 1
ATOM 900 C C . LEU A 1 112 ? 3.258 -18.154 -36.164 1.00 79.00 112 LEU A C 1
ATOM 902 O O . LEU A 1 112 ? 2.654 -18.312 -35.100 1.00 79.00 112 LEU A O 1
ATOM 906 N N . LEU A 1 113 ? 4.569 -17.887 -36.180 1.00 73.31 113 LEU A N 1
ATOM 907 C CA . LEU A 1 113 ? 5.373 -17.716 -34.965 1.00 73.31 113 LEU A CA 1
ATOM 908 C C . LEU A 1 113 ? 4.979 -16.460 -34.180 1.00 73.31 113 LEU A C 1
ATOM 910 O O . LEU A 1 113 ? 4.909 -16.502 -32.946 1.00 73.31 113 LEU A O 1
ATOM 914 N N . LEU A 1 114 ? 4.717 -15.350 -34.873 1.00 78.81 114 LEU A N 1
ATOM 915 C CA . LEU A 1 114 ? 4.260 -14.109 -34.248 1.00 78.81 114 LEU A CA 1
ATOM 916 C C . LEU A 1 114 ? 2.883 -14.294 -33.609 1.00 78.81 114 LEU A C 1
ATOM 918 O O . LEU A 1 114 ? 2.714 -13.950 -32.436 1.00 78.81 114 LEU A O 1
ATOM 922 N N . MET A 1 115 ? 1.946 -14.919 -34.326 1.00 80.19 115 MET A N 1
ATOM 923 C CA . MET A 1 115 ? 0.619 -15.252 -33.808 1.00 80.19 115 MET A CA 1
ATOM 924 C C . MET A 1 115 ? 0.708 -16.155 -32.575 1.00 80.19 115 MET A C 1
ATOM 926 O O . MET A 1 115 ? 0.104 -15.853 -31.546 1.00 80.19 115 MET A O 1
ATOM 930 N N . LYS A 1 116 ? 1.533 -17.210 -32.613 1.00 79.50 116 LYS A N 1
ATOM 931 C CA . LYS A 1 116 ? 1.727 -18.117 -31.468 1.00 79.50 116 LYS A CA 1
ATOM 932 C C . LYS A 1 116 ? 2.297 -17.391 -30.244 1.00 79.50 116 LYS A C 1
ATOM 934 O O . LYS A 1 116 ? 1.824 -17.589 -29.124 1.00 79.50 116 LYS A O 1
ATOM 939 N N . LYS A 1 117 ? 3.275 -16.498 -30.439 1.00 78.81 117 LYS A N 1
ATOM 940 C CA . LYS A 1 117 ? 3.844 -15.674 -29.356 1.00 78.81 117 LYS A CA 1
ATOM 941 C C . LYS A 1 117 ? 2.815 -14.697 -28.780 1.00 78.81 117 LYS A C 1
ATOM 943 O O . LYS A 1 117 ? 2.783 -14.483 -27.566 1.00 78.81 117 LYS A O 1
ATOM 948 N N . GLN A 1 118 ? 1.981 -14.094 -29.626 1.00 82.38 118 GLN A N 1
ATOM 949 C CA . GLN A 1 118 ? 0.901 -13.209 -29.191 1.00 82.38 118 GLN A CA 1
ATOM 950 C C . GLN A 1 118 ? -0.152 -13.973 -28.380 1.00 82.38 118 GLN A C 1
ATOM 952 O O . GLN A 1 118 ? -0.532 -13.521 -27.299 1.00 82.38 118 GLN A O 1
ATOM 957 N N . GLN A 1 119 ? -0.555 -15.157 -28.843 1.00 84.31 119 GLN A N 1
ATOM 958 C CA . GLN A 1 119 ? -1.501 -16.023 -28.143 1.00 84.31 119 GLN A CA 1
ATOM 959 C C . GLN A 1 119 ? -0.978 -16.425 -26.759 1.00 84.31 119 GLN A C 1
ATOM 961 O O . GLN A 1 119 ? -1.711 -16.325 -25.777 1.00 84.31 119 GLN A O 1
ATOM 966 N N . GLN A 1 120 ? 0.307 -16.774 -26.647 1.00 76.25 120 GLN A N 1
ATOM 967 C CA . GLN A 1 120 ? 0.935 -17.090 -25.362 1.00 76.25 120 GLN A CA 1
ATOM 968 C C . GLN A 1 120 ? 0.879 -15.905 -24.381 1.00 76.25 120 GLN A C 1
ATOM 970 O O . GLN A 1 120 ? 0.590 -16.091 -23.200 1.00 76.25 120 GLN A O 1
ATOM 975 N N . ARG A 1 121 ? 1.097 -14.669 -24.856 1.00 77.00 121 ARG A N 1
ATOM 976 C CA . ARG A 1 121 ? 0.949 -13.459 -24.024 1.00 77.00 121 ARG A CA 1
ATOM 977 C C . ARG A 1 121 ? -0.497 -13.238 -23.582 1.00 77.00 121 ARG A C 1
ATOM 979 O O . ARG A 1 121 ? -0.720 -12.819 -22.450 1.00 77.00 121 ARG A O 1
ATOM 986 N N . HIS A 1 122 ? -1.473 -13.489 -24.454 1.00 77.50 122 HIS A N 1
ATOM 987 C CA . HIS A 1 122 ? -2.889 -13.407 -24.087 1.00 77.50 122 HIS A CA 1
ATOM 988 C C . HIS A 1 122 ? -3.265 -14.462 -23.046 1.00 77.50 122 HIS A C 1
ATOM 990 O O . HIS A 1 122 ? -3.881 -14.114 -22.044 1.00 77.50 122 HIS A O 1
ATOM 996 N N . GLN A 1 123 ? -2.809 -15.704 -23.208 1.00 77.69 123 GLN A N 1
ATOM 997 C CA . GLN A 1 123 ? -3.015 -16.762 -22.218 1.00 77.69 123 GLN A CA 1
ATOM 998 C C . GLN A 1 123 ? -2.379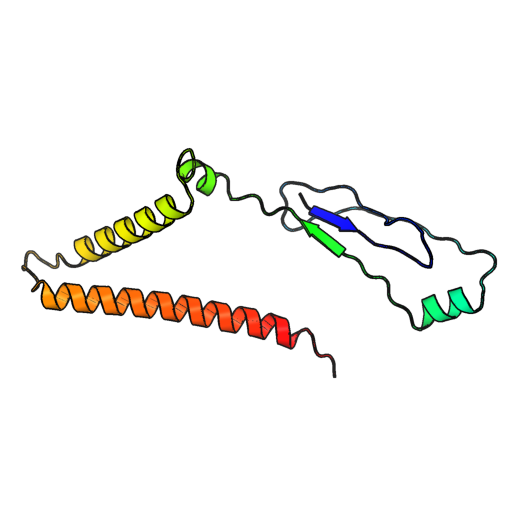 -16.416 -20.867 1.00 77.69 123 GLN A C 1
ATOM 1000 O O . GLN A 1 123 ? -3.037 -16.551 -19.842 1.00 77.69 123 GLN A O 1
ATOM 1005 N N . GLN A 1 124 ? -1.150 -15.888 -20.846 1.00 74.25 124 GLN A N 1
ATOM 1006 C CA . GLN A 1 124 ? -0.516 -15.428 -19.604 1.00 74.25 124 GLN A CA 1
ATOM 1007 C C . GLN A 1 124 ? -1.332 -14.338 -18.901 1.00 74.25 124 GLN A C 1
ATOM 1009 O O . GLN A 1 124 ? -1.499 -14.392 -17.687 1.00 74.25 124 GLN A O 1
ATOM 1014 N N . ARG A 1 125 ? -1.887 -13.375 -19.650 1.00 73.00 125 ARG A N 1
ATOM 1015 C CA . ARG A 1 125 ? -2.762 -12.339 -19.074 1.00 73.00 125 ARG A CA 1
ATOM 1016 C C . ARG A 1 125 ? -4.039 -12.930 -18.478 1.00 73.00 125 ARG A C 1
ATOM 1018 O O . ARG A 1 125 ? -4.418 -12.530 -17.385 1.00 73.00 125 ARG A O 1
ATOM 1025 N N . LEU A 1 126 ? -4.675 -13.882 -19.164 1.00 72.75 126 LEU A N 1
ATOM 1026 C CA . LEU A 1 126 ? -5.870 -14.564 -18.655 1.00 72.75 126 LEU A CA 1
ATOM 1027 C C . LEU A 1 126 ? -5.571 -15.340 -17.365 1.00 72.75 126 LEU A C 1
ATOM 1029 O O . LEU A 1 126 ? -6.322 -15.227 -16.402 1.00 72.75 126 LEU A O 1
ATOM 1033 N N . VAL A 1 127 ? -4.451 -16.065 -17.313 1.00 72.19 127 VAL A N 1
ATOM 1034 C CA . VAL A 1 127 ? -4.028 -16.802 -16.110 1.00 72.19 127 VAL A CA 1
ATOM 1035 C C . VAL A 1 127 ? -3.762 -15.851 -14.941 1.00 72.19 127 VAL A C 1
ATOM 1037 O O . VAL A 1 127 ? -4.268 -16.086 -13.847 1.00 72.19 127 VAL A O 1
ATOM 1040 N N . CYS A 1 128 ? -3.030 -14.754 -15.159 1.00 59.19 128 CYS A N 1
ATOM 1041 C CA . CYS A 1 128 ? -2.778 -13.768 -14.106 1.00 59.19 128 CYS A CA 1
ATOM 1042 C C . CYS A 1 128 ? -4.069 -13.107 -13.601 1.00 59.19 128 CYS A C 1
ATOM 1044 O O . CYS A 1 128 ? -4.213 -12.912 -12.399 1.00 59.19 128 CYS A O 1
ATOM 1046 N N . ASN A 1 129 ? -5.020 -12.801 -14.487 1.00 58.19 129 ASN A N 1
ATOM 1047 C CA . ASN A 1 129 ? -6.297 -12.207 -14.088 1.00 58.19 129 ASN A CA 1
ATOM 1048 C C . A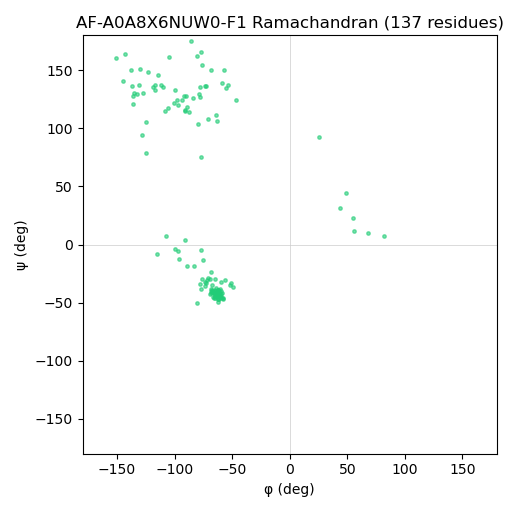SN A 1 129 ? -7.170 -13.190 -13.291 1.00 58.19 129 ASN A C 1
ATOM 1050 O O . ASN A 1 129 ? -7.779 -12.788 -12.305 1.00 58.19 129 ASN A O 1
ATOM 1054 N N . ASN A 1 130 ? -7.178 -14.473 -13.663 1.00 56.28 130 ASN A N 1
ATOM 1055 C CA . ASN A 1 130 ? -7.944 -15.504 -12.955 1.00 56.28 130 ASN A CA 1
ATOM 1056 C C . ASN A 1 130 ? -7.352 -15.852 -11.576 1.00 56.28 130 ASN A C 1
ATOM 1058 O O . ASN A 1 130 ? -8.080 -16.231 -10.662 1.00 56.28 130 ASN A O 1
ATOM 1062 N N . LEU A 1 131 ? -6.035 -15.704 -11.399 1.00 51.31 131 LEU A N 1
ATOM 1063 C CA . LEU A 1 131 ? -5.388 -15.840 -10.088 1.00 51.31 131 LEU A CA 1
ATOM 1064 C C . LEU A 1 131 ? -5.757 -14.691 -9.135 1.00 51.31 131 LEU A C 1
ATOM 1066 O O . LEU A 1 131 ? -5.816 -14.905 -7.928 1.00 51.31 131 LEU A O 1
ATOM 1070 N N . ILE A 1 132 ? -6.044 -13.496 -9.664 1.00 52.06 132 ILE A N 1
ATOM 1071 C CA . ILE A 1 132 ? -6.464 -12.331 -8.869 1.00 52.06 132 ILE A CA 1
ATOM 1072 C C . ILE A 1 132 ? -7.941 -12.453 -8.448 1.00 52.06 132 ILE A C 1
ATOM 1074 O O . ILE A 1 132 ? -8.285 -12.118 -7.314 1.00 52.06 132 ILE A O 1
ATOM 1078 N N . THR A 1 133 ? -8.816 -12.977 -9.313 1.00 47.75 133 THR A N 1
ATOM 1079 C CA . THR A 1 133 ? -10.242 -13.168 -8.985 1.00 47.75 133 THR A CA 1
ATOM 1080 C C . THR A 1 133 ? -10.494 -14.333 -8.024 1.00 47.75 133 THR A C 1
ATOM 1082 O O . THR A 1 133 ? -11.374 -14.235 -7.174 1.00 47.75 133 THR A O 1
ATOM 1085 N N . ASN A 1 134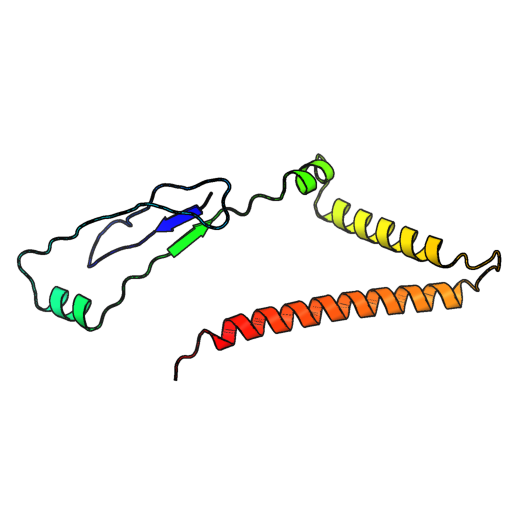 ? -9.689 -15.399 -8.064 1.00 44.22 134 ASN A N 1
ATOM 1086 C CA . ASN A 1 134 ? -9.838 -16.533 -7.137 1.00 44.22 134 ASN A CA 1
ATOM 1087 C C . ASN A 1 134 ? -9.297 -16.276 -5.715 1.00 44.22 134 ASN A C 1
ATOM 1089 O O . ASN A 1 134 ? -9.462 -17.127 -4.848 1.00 44.22 134 ASN A O 1
ATOM 1093 N N . GLN A 1 135 ? -8.672 -15.122 -5.449 1.00 47.59 135 GLN A N 1
ATOM 1094 C CA . GLN A 1 135 ? -8.313 -14.687 -4.089 1.00 47.59 135 GLN A CA 1
ATOM 1095 C C . GLN A 1 135 ? -9.303 -13.672 -3.491 1.00 47.59 135 GLN A C 1
ATOM 1097 O O . GLN A 1 135 ? -9.155 -13.294 -2.332 1.00 47.59 135 GLN A O 1
ATOM 1102 N N . THR A 1 136 ? -10.311 -13.223 -4.250 1.00 43.88 136 THR A N 1
ATOM 1103 C CA . THR A 1 136 ? -11.247 -12.159 -3.831 1.00 43.88 136 THR A CA 1
ATOM 1104 C C . THR A 1 136 ? -12.660 -12.640 -3.490 1.00 43.88 136 THR A C 1
ATOM 1106 O O . THR A 1 136 ? -13.519 -11.812 -3.202 1.00 43.88 136 THR A O 1
ATOM 1109 N N . ILE A 1 137 ? -12.908 -13.954 -3.442 1.00 44.59 137 ILE A N 1
ATOM 1110 C CA . ILE A 1 137 ? -14.184 -14.509 -2.964 1.00 44.59 137 ILE A CA 1
ATOM 1111 C C . ILE A 1 137 ? -13.899 -15.569 -1.890 1.00 44.59 137 ILE A C 1
ATOM 1113 O O . ILE A 1 137 ? -13.647 -16.725 -2.235 1.00 44.59 137 ILE A O 1
ATOM 1117 N N . PRO A 1 138 ? -13.904 -15.213 -0.593 1.00 42.72 138 PRO A N 1
ATOM 1118 C CA . PRO A 1 138 ? -14.062 -16.210 0.450 1.00 42.72 138 PRO A CA 1
ATOM 1119 C C . PRO A 1 138 ? -15.522 -16.680 0.458 1.00 42.72 138 PRO A C 1
ATOM 1121 O O . PRO A 1 138 ? -16.443 -15.877 0.301 1.00 42.72 138 PRO A O 1
ATOM 1124 N N . SER A 1 139 ? -15.701 -17.994 0.584 1.00 41.94 139 SER A N 1
ATOM 1125 C CA . SER A 1 139 ? -16.995 -18.619 0.894 1.00 41.94 139 SER A CA 1
ATOM 1126 C C . SER A 1 139 ? -17.324 -18.416 2.366 1.00 41.94 139 SER A C 1
ATOM 1128 O O . SER A 1 139 ? -16.357 -18.416 3.163 1.00 41.94 139 SER A O 1
#

pLDDT: mean 76.83, std 14.97, range [41.94, 95.88]

Radius of gyration: 26.58 Å; Cα contacts (8 Å, |Δi|>4): 81; chains: 1; bounding box: 42×38×78 Å

Mean predicted aligned error: 16.07 Å

Organism: Nephila pilipes (NCBI:txid299642)